Protein AF-A0AAV0QAF0-F1 (afdb_monomer)

Solvent-accessible surface area (backbone atoms only — not comparable to full-atom values): 6813 Å² total; per-residue (Å²): 110,66,69,59,43,48,51,73,47,52,40,48,51,54,52,48,62,71,43,44,72,63,44,72,66,45,90,88,65,64,83,89,82,85,90,83,57,84,79,72,39,59,94,66,47,85,51,64,67,62,31,51,58,73,64,36,70,91,78,55,46,71,67,62,50,52,51,53,53,52,48,51,52,49,52,53,52,54,59,66,43,47,42,62,53,52,63,76,69,53,60,95,88,50,91,76,91,60,50,70,56,98,71,38,86,37,77,128

Sequence (1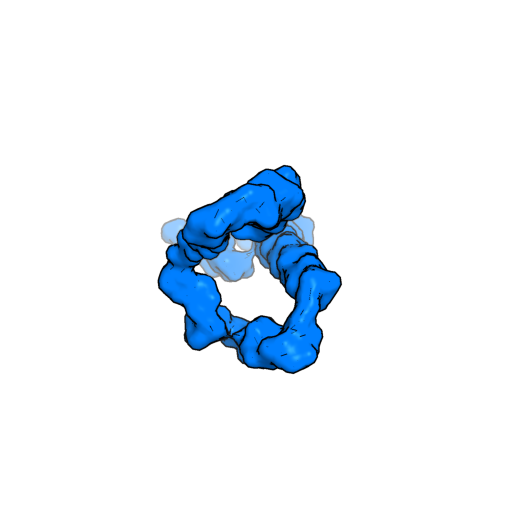08 aa):
AEECLNTNFYGVKSTTEALLPLLKLSTCGARIVNISSLRGELRRIPSDDVRNQLGDVETLNENKLDDMVKRFLQDCKEDGARGPVKCALLPDDGPSGCYFDQTQVAAF

Foldseek 3Di:
DVVCCVCQPVVLVVVCVVCVVVQVPDPPHHDDDRDDDPCPDLVNPPDPVVSVQVVPPVPDDDVSVVVVVVVVVVVVVCQVCVQVVLVVPDDPPDDDQWDADSNHTHHD

Radius of gyration: 20.96 Å; Cα contacts (8 Å, |Δi|>4): 44; chains: 1; bounding box: 46×29×61 Å

Mean predicted aligned error: 5.2 Å

Secondary structure (DSSP, 8-state):
-HHHHIIIIIIHHHHHHHHHHHHTT-TT---------GGGSGGG-S-HHHHHHHH-TTT--HHHHHHHHHH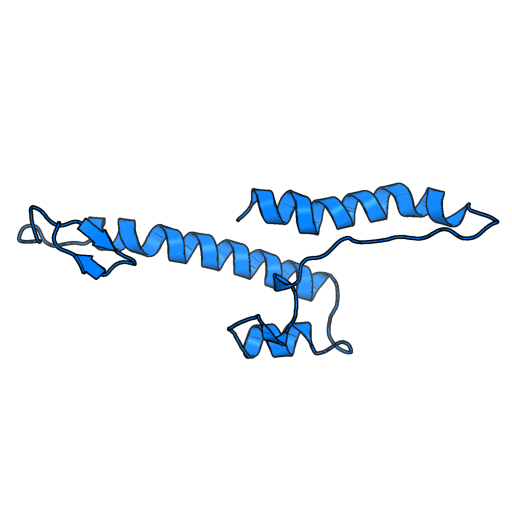HHHHHHHHHHHHHHHHHT--TT--SS-EEETTEEE--

pLDDT: mean 94.08, std 4.08, range [78.38, 98.69]

InterPro domains:
  IPR036291 NAD(P)-binding domain superfamily [SSF51735] (2-67)

Structure (mmCIF, N/CA/C/O backbone):
data_AF-A0AAV0QAF0-F1
#
_entry.id   AF-A0AAV0QAF0-F1
#
loop_
_atom_site.group_PDB
_atom_site.id
_atom_site.type_symbol
_atom_site.label_atom_id
_atom_site.label_alt_id
_atom_site.label_comp_id
_atom_site.label_asym_id
_atom_site.label_entity_id
_atom_site.label_seq_id
_atom_site.pdbx_PDB_ins_code
_atom_site.Cartn_x
_atom_site.Cartn_y
_atom_site.Cartn_z
_atom_site.occupancy
_atom_site.B_iso_or_equiv
_atom_site.auth_seq_id
_atom_site.auth_comp_id
_atom_site.auth_asym_id
_atom_site.auth_atom_id
_atom_site.pdbx_PDB_model_num
ATOM 1 N N . ALA A 1 1 ? 3.448 6.882 -6.708 1.00 91.69 1 ALA A N 1
ATOM 2 C CA . ALA A 1 1 ? 3.228 5.711 -5.829 1.00 91.69 1 ALA A CA 1
ATOM 3 C C . ALA A 1 1 ? 3.410 6.070 -4.355 1.00 91.69 1 ALA A C 1
ATOM 5 O O . ALA A 1 1 ? 2.558 5.711 -3.559 1.00 91.69 1 ALA A O 1
ATOM 6 N N . GLU A 1 2 ? 4.465 6.806 -4.001 1.00 95.31 2 GLU A N 1
ATOM 7 C CA . GLU A 1 2 ? 4.797 7.158 -2.611 1.00 95.31 2 GLU A CA 1
ATOM 8 C C . GLU A 1 2 ? 3.676 7.871 -1.844 1.00 95.31 2 GLU A C 1
ATOM 10 O O . GLU A 1 2 ? 3.220 7.360 -0.830 1.00 95.31 2 GLU A O 1
ATOM 15 N N . GLU A 1 3 ? 3.164 8.989 -2.364 1.00 96.88 3 GLU A N 1
ATOM 16 C CA . GLU A 1 3 ? 2.066 9.737 -1.729 1.00 96.88 3 GLU A CA 1
ATOM 17 C C . GLU A 1 3 ? 0.830 8.856 -1.477 1.00 96.88 3 GLU A C 1
ATOM 19 O O . GLU A 1 3 ? 0.276 8.840 -0.383 1.00 96.88 3 GLU A O 1
ATOM 24 N N . CYS A 1 4 ? 0.461 8.032 -2.464 1.00 96.06 4 CYS A N 1
ATOM 25 C CA . CYS A 1 4 ? -0.645 7.082 -2.358 1.00 96.06 4 CYS A CA 1
ATOM 26 C C . CYS A 1 4 ? -0.452 6.093 -1.195 1.00 96.06 4 CYS A C 1
ATOM 28 O O . CYS A 1 4 ? -1.393 5.846 -0.446 1.00 96.06 4 CYS A O 1
ATOM 30 N N .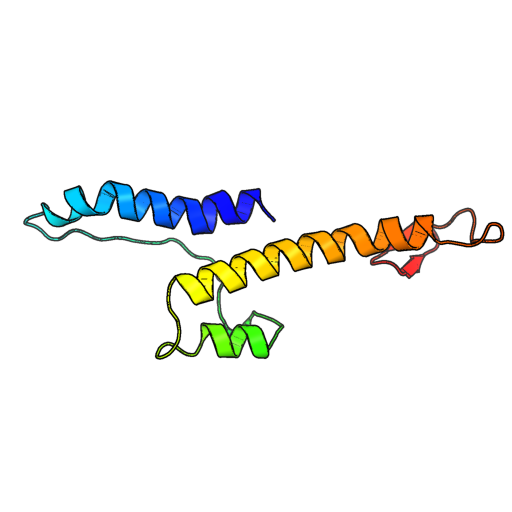 LEU A 1 5 ? 0.754 5.549 -1.008 1.00 96.44 5 LEU A N 1
ATOM 31 C CA . LEU A 1 5 ? 1.052 4.625 0.094 1.00 96.44 5 LEU A CA 1
ATOM 32 C C . LEU A 1 5 ? 1.098 5.343 1.446 1.00 96.44 5 LEU A C 1
ATOM 34 O O . LEU A 1 5 ? 0.573 4.825 2.433 1.00 96.44 5 LEU A O 1
ATOM 38 N N . ASN A 1 6 ? 1.671 6.547 1.482 1.00 97.44 6 ASN A N 1
ATOM 39 C CA . ASN A 1 6 ? 1.731 7.368 2.687 1.00 97.44 6 ASN A CA 1
ATOM 40 C C . A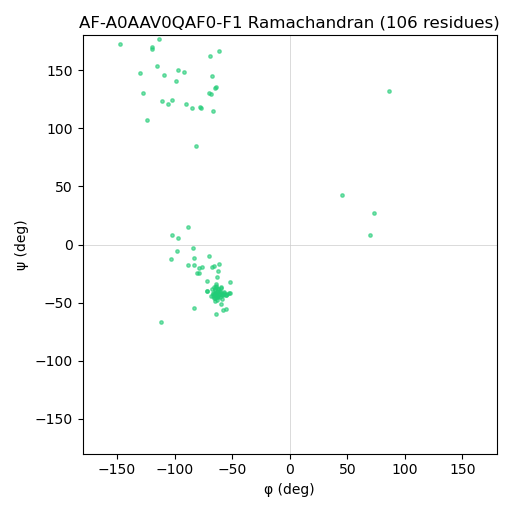SN A 1 6 ? 0.334 7.695 3.214 1.00 97.44 6 ASN A C 1
ATOM 42 O O . ASN A 1 6 ? 0.124 7.665 4.420 1.00 97.44 6 ASN A O 1
ATOM 46 N N . THR A 1 7 ? -0.638 7.939 2.335 1.00 97.12 7 THR A N 1
ATOM 47 C CA . THR A 1 7 ? -2.023 8.192 2.746 1.00 97.12 7 THR A CA 1
ATOM 48 C C . THR A 1 7 ? -2.801 6.901 2.997 1.00 97.12 7 THR A C 1
ATOM 50 O O . THR A 1 7 ? -3.364 6.720 4.076 1.00 97.12 7 THR A O 1
ATOM 53 N N . ASN A 1 8 ? -2.838 5.989 2.023 1.00 96.56 8 ASN A N 1
ATOM 54 C CA . ASN A 1 8 ? -3.787 4.870 2.029 1.00 96.56 8 ASN A CA 1
ATOM 55 C C . ASN A 1 8 ? -3.360 3.705 2.924 1.00 96.56 8 ASN A C 1
ATOM 57 O O . ASN A 1 8 ? -4.210 2.927 3.348 1.00 96.56 8 ASN A O 1
ATOM 61 N N . PHE A 1 9 ? -2.059 3.563 3.185 1.00 96.25 9 PHE A N 1
ATOM 62 C CA . PHE A 1 9 ? -1.520 2.475 3.991 1.00 96.25 9 PHE A CA 1
ATOM 63 C C . PHE A 1 9 ? -0.965 3.001 5.316 1.00 96.25 9 PHE A C 1
ATOM 65 O O . PHE A 1 9 ? -1.556 2.761 6.371 1.00 96.25 9 PHE A O 1
ATOM 72 N N . TYR A 1 10 ? 0.116 3.788 5.266 1.00 97.12 10 TYR A N 1
ATOM 73 C CA . TYR A 1 10 ? 0.764 4.293 6.479 1.00 97.12 10 TYR A CA 1
ATOM 74 C C . TYR A 1 10 ? -0.133 5.271 7.242 1.00 97.12 10 TYR A C 1
ATOM 76 O O . TYR A 1 10 ? -0.268 5.160 8.456 1.00 97.12 10 TYR A O 1
ATOM 84 N N . GLY A 1 11 ? -0.825 6.167 6.539 1.00 97.75 11 GLY A N 1
ATOM 85 C CA . GLY A 1 11 ? -1.744 7.132 7.138 1.00 97.75 11 GLY A CA 1
ATOM 86 C C . GLY A 1 11 ? -2.902 6.466 7.879 1.00 97.75 11 GLY A C 1
ATOM 87 O O . GLY A 1 11 ? -3.221 6.855 9.004 1.00 97.75 11 GLY A O 1
ATOM 88 N N . VAL A 1 12 ? -3.491 5.417 7.297 1.00 97.31 12 VAL A N 1
ATOM 89 C CA . VAL A 1 12 ? -4.542 4.617 7.948 1.00 97.31 12 VAL A CA 1
ATOM 90 C C . VAL A 1 12 ? -4.001 3.899 9.185 1.00 97.31 12 VAL A C 1
ATOM 92 O O . VAL A 1 12 ? -4.645 3.949 10.236 1.00 97.31 12 VAL A O 1
ATOM 95 N N . LYS A 1 13 ? -2.813 3.282 9.092 1.00 96.88 13 LYS A N 1
ATOM 96 C CA . LYS A 1 13 ? -2.147 2.626 10.227 1.00 96.88 13 LYS A CA 1
A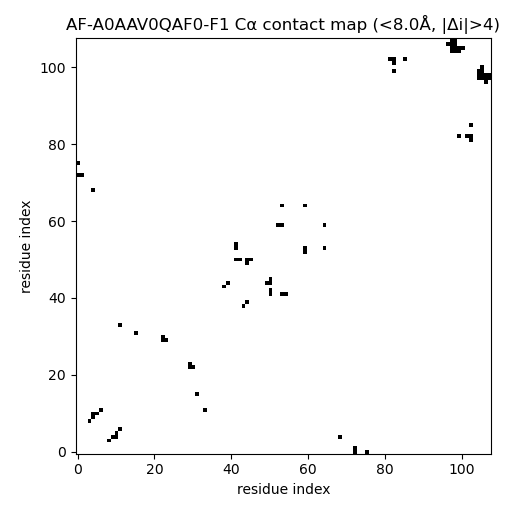TOM 97 C C . LYS A 1 13 ? -1.909 3.614 11.369 1.00 96.88 13 LYS A C 1
ATOM 99 O O . LYS A 1 13 ? -2.450 3.419 12.454 1.00 96.88 13 LYS A O 1
ATOM 104 N N . SER A 1 14 ? -1.212 4.718 11.106 1.00 98.19 14 SER A N 1
ATOM 105 C CA . SER A 1 14 ? -0.877 5.718 12.125 1.00 98.19 14 SER A CA 1
ATOM 106 C C . SER A 1 14 ? -2.115 6.372 12.741 1.00 98.19 14 SER A C 1
ATOM 108 O O . SER A 1 14 ? -2.158 6.591 13.949 1.00 98.19 14 SER A O 1
ATOM 110 N N . THR A 1 15 ? -3.154 6.642 11.943 1.00 98.31 15 THR A N 1
ATOM 111 C CA . THR A 1 15 ? -4.428 7.173 12.459 1.00 98.31 15 THR A CA 1
ATOM 112 C C . THR A 1 15 ? -5.107 6.161 13.378 1.00 98.31 15 THR A C 1
ATOM 114 O O . THR A 1 15 ? -5.593 6.518 14.451 1.00 98.31 15 THR A O 1
ATOM 117 N N . THR A 1 16 ? -5.116 4.887 12.982 1.00 98.06 16 THR A N 1
ATOM 118 C CA . THR A 1 16 ? -5.696 3.811 13.790 1.00 98.06 16 THR A CA 1
ATOM 119 C C . THR A 1 16 ? -4.942 3.653 15.105 1.00 98.06 16 THR A C 1
ATOM 121 O O . THR A 1 16 ? -5.571 3.630 16.158 1.00 98.06 16 THR A O 1
ATOM 124 N N . GLU A 1 17 ? -3.611 3.605 15.066 1.00 98.19 17 GLU A N 1
ATOM 125 C CA . GLU A 1 17 ? -2.754 3.490 16.251 1.00 98.19 17 GLU A CA 1
ATOM 126 C C . GLU A 1 17 ? -2.938 4.671 17.209 1.00 98.19 17 GLU A C 1
ATOM 128 O O . GLU A 1 17 ? -3.113 4.465 18.410 1.00 98.19 17 GLU A O 1
ATOM 133 N N . ALA A 1 18 ? -2.971 5.900 16.683 1.00 98.69 18 ALA A N 1
ATOM 134 C CA . ALA A 1 18 ? -3.147 7.109 17.483 1.00 98.69 18 ALA A CA 1
ATOM 135 C C . ALA A 1 18 ? -4.514 7.157 18.185 1.00 98.69 18 ALA A C 1
ATOM 137 O O . ALA A 1 18 ? -4.616 7.624 19.321 1.00 98.69 18 ALA A O 1
ATOM 138 N N . LEU A 1 19 ? -5.569 6.663 17.531 1.00 98.12 19 LEU A N 1
ATOM 139 C CA . LEU A 1 19 ? -6.927 6.665 18.080 1.00 98.12 19 LEU A CA 1
ATOM 140 C C . LEU A 1 19 ? -7.244 5.420 18.917 1.00 98.12 19 LEU A C 1
ATOM 142 O O . LEU A 1 19 ? -8.178 5.453 19.721 1.00 98.12 19 LEU A O 1
ATOM 146 N N . LEU A 1 20 ? -6.474 4.336 18.784 1.00 98.12 20 LEU A N 1
ATOM 147 C CA . LEU A 1 20 ? -6.736 3.055 19.444 1.00 98.12 20 LEU A CA 1
ATOM 148 C C . LEU A 1 20 ? -6.934 3.161 20.969 1.00 98.12 20 LEU A C 1
ATOM 150 O O . LEU A 1 20 ? -7.863 2.519 21.470 1.00 98.12 20 LEU A O 1
ATOM 154 N N . PRO A 1 21 ? -6.154 3.960 21.731 1.00 97.94 21 PRO A N 1
ATOM 155 C CA . PRO A 1 21 ? -6.389 4.124 23.165 1.00 97.94 21 PRO A CA 1
ATOM 156 C C . PRO A 1 21 ? -7.771 4.707 23.478 1.00 97.94 21 PRO A C 1
ATOM 158 O O . PRO A 1 21 ? -8.434 4.235 24.396 1.00 97.94 21 PRO A O 1
ATOM 161 N N . LEU A 1 22 ? -8.235 5.681 22.688 1.00 97.38 22 LEU A N 1
ATOM 162 C CA . LEU A 1 22 ? -9.550 6.304 22.861 1.00 97.38 22 LEU A CA 1
ATOM 163 C C . LEU A 1 22 ? -10.678 5.354 22.457 1.00 97.38 22 LEU A C 1
ATOM 165 O O . LEU A 1 22 ? -11.690 5.264 23.148 1.00 97.38 22 LEU A O 1
ATOM 169 N N . LEU A 1 23 ? -10.489 4.597 21.372 1.00 97.44 23 LEU A N 1
ATOM 170 C CA . LEU A 1 23 ? -11.463 3.602 20.918 1.00 97.44 23 LEU A CA 1
ATOM 171 C C . LEU A 1 23 ? -11.711 2.526 21.988 1.00 97.44 23 LEU A C 1
ATOM 173 O O . LEU A 1 23 ? -12.853 2.111 22.182 1.00 97.44 23 LEU A O 1
ATOM 177 N N . LYS A 1 24 ? -10.674 2.129 22.739 1.00 96.94 24 LYS A N 1
ATOM 178 C CA . LYS A 1 24 ? -10.784 1.174 23.857 1.00 96.94 24 LYS A CA 1
ATOM 179 C C . LYS A 1 24 ? -11.606 1.690 25.048 1.00 96.94 24 LYS A C 1
ATOM 181 O O . LYS A 1 24 ? -12.051 0.875 25.847 1.00 96.94 24 LYS A O 1
ATOM 186 N N . LEU A 1 25 ? -11.828 3.003 25.169 1.00 97.62 25 LEU A N 1
ATOM 187 C CA . LEU A 1 25 ? -12.652 3.596 26.234 1.00 97.62 25 LEU A CA 1
ATOM 188 C C . LEU A 1 25 ? -14.158 3.576 25.923 1.00 97.62 25 LEU A C 1
ATOM 190 O O . LEU A 1 25 ? -14.966 3.856 26.807 1.00 97.62 25 LEU A O 1
ATOM 194 N N . SER A 1 26 ? -14.556 3.272 24.683 1.00 97.12 26 SER A N 1
ATOM 195 C CA . SER A 1 26 ? -15.967 3.270 24.286 1.00 97.12 26 SER A CA 1
ATOM 196 C C . SER A 1 26 ? -16.751 2.160 24.993 1.00 97.12 26 SER A C 1
ATOM 198 O O . SER A 1 26 ? -16.552 0.975 24.729 1.00 97.12 26 SER A O 1
ATOM 200 N N . THR A 1 27 ? -17.704 2.539 25.845 1.00 95.81 27 THR A N 1
ATOM 201 C CA . THR A 1 27 ? -18.580 1.611 26.583 1.00 95.81 27 THR A CA 1
ATOM 202 C C . THR A 1 27 ? -19.690 1.005 25.722 1.00 95.81 27 THR A C 1
ATOM 204 O O . THR A 1 27 ? -20.232 -0.043 26.062 1.00 95.81 27 THR A O 1
ATOM 207 N N . CYS A 1 28 ? -20.004 1.628 24.584 1.00 93.25 28 CYS A N 1
ATOM 208 C CA . CYS A 1 28 ? -21.017 1.167 23.630 1.00 93.25 28 CYS A CA 1
ATOM 209 C C . CYS A 1 28 ? -20.417 0.365 22.457 1.00 93.25 28 CYS A C 1
ATOM 211 O O . CYS A 1 28 ? -21.131 0.024 21.513 1.00 93.25 28 CYS A O 1
ATOM 213 N N . GLY A 1 29 ? -19.108 0.089 22.501 1.00 93.56 29 GLY A N 1
ATOM 214 C CA . GLY A 1 29 ? -18.344 -0.518 21.413 1.00 93.56 29 GLY A CA 1
ATOM 215 C C . GLY A 1 29 ? -17.831 0.521 20.411 1.00 93.56 29 GLY A C 1
ATOM 216 O O . GLY A 1 29 ? -18.561 1.406 19.963 1.00 93.56 29 GLY A O 1
ATOM 217 N N . ALA A 1 30 ? -16.549 0.432 20.061 1.00 97.12 30 ALA A N 1
ATOM 218 C CA . ALA A 1 30 ? -15.940 1.216 18.989 1.00 97.12 30 ALA A CA 1
ATOM 219 C C . ALA A 1 30 ? -15.889 0.403 17.687 1.00 97.12 30 ALA A C 1
ATOM 221 O O . ALA A 1 30 ? -15.776 -0.821 17.713 1.00 97.12 30 ALA A O 1
ATOM 222 N N . ARG A 1 31 ? -15.963 1.083 16.538 1.00 97.50 31 ARG A N 1
ATOM 223 C CA . ARG A 1 31 ? -15.861 0.461 15.211 1.00 97.50 31 ARG A CA 1
ATOM 224 C C . ARG A 1 31 ? -14.801 1.170 14.383 1.00 97.50 31 ARG A C 1
ATOM 226 O O . ARG A 1 31 ? -14.837 2.390 14.265 1.00 97.50 31 ARG A O 1
ATOM 233 N N . ILE A 1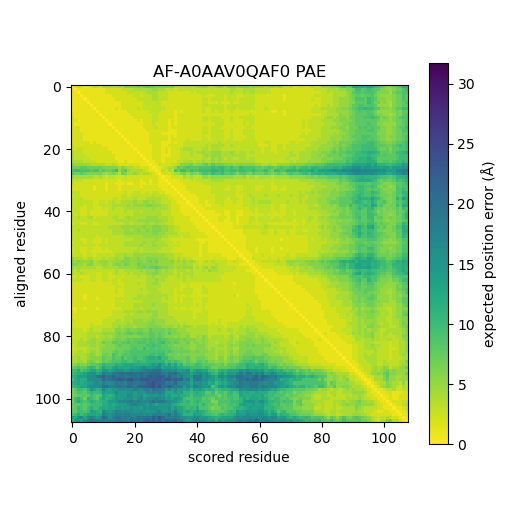 32 ? -13.905 0.389 13.789 1.00 97.81 32 ILE A N 1
ATOM 234 C CA . ILE A 1 32 ? -12.956 0.849 12.774 1.00 97.81 32 ILE A CA 1
ATOM 235 C C . ILE A 1 32 ? -13.503 0.390 11.424 1.00 97.81 32 ILE A C 1
ATOM 237 O O . ILE A 1 32 ? -13.790 -0.792 11.244 1.00 97.81 32 ILE A O 1
ATOM 241 N N . VAL A 1 33 ? -13.684 1.327 10.495 1.00 98.12 33 VAL A N 1
ATOM 242 C CA . VAL A 1 33 ? -14.173 1.045 9.142 1.00 98.12 33 VAL A CA 1
ATOM 243 C C . VAL A 1 33 ? -13.156 1.586 8.148 1.00 98.12 33 VAL A C 1
ATOM 245 O O . VAL A 1 33 ? -13.059 2.795 7.956 1.00 98.12 33 VAL A O 1
ATOM 248 N N . ASN A 1 34 ? -12.416 0.683 7.508 1.00 97.25 34 ASN A N 1
ATOM 249 C CA . ASN A 1 34 ? -11.490 1.033 6.436 1.00 97.25 34 ASN A CA 1
ATOM 250 C C . ASN A 1 34 ? -12.223 0.967 5.096 1.00 97.25 34 ASN A C 1
ATOM 252 O O . ASN A 1 34 ? -12.751 -0.078 4.714 1.00 97.25 34 ASN A O 1
ATOM 256 N N . ILE A 1 35 ? -12.253 2.088 4.379 1.00 97.12 35 ILE A N 1
ATOM 257 C CA . ILE A 1 35 ? -12.857 2.165 3.049 1.00 97.12 35 ILE A CA 1
ATOM 258 C C . ILE A 1 35 ? -11.813 1.709 2.032 1.00 97.12 35 ILE A C 1
ATOM 260 O O . ILE A 1 35 ? -10.762 2.326 1.893 1.00 97.12 35 ILE A O 1
ATOM 264 N N . SER A 1 36 ? -12.111 0.622 1.325 1.00 96.31 36 SER A N 1
ATOM 265 C CA . SER A 1 36 ? -11.235 0.049 0.300 1.00 96.31 36 SER A CA 1
ATOM 266 C C . SER A 1 36 ? -11.851 0.169 -1.099 1.00 96.31 36 SER A C 1
ATOM 268 O O . SER A 1 36 ? -12.972 0.646 -1.273 1.00 96.31 36 SER A O 1
ATOM 270 N N . SER A 1 37 ? -11.103 -0.262 -2.113 1.00 96.06 37 SER A N 1
ATOM 271 C CA . SER A 1 37 ? -11.500 -0.253 -3.521 1.00 96.06 37 SER A CA 1
ATOM 272 C C . SER A 1 37 ? -11.609 -1.669 -4.073 1.00 96.06 37 SER A C 1
ATOM 274 O O . SER A 1 37 ? -10.870 -2.567 -3.670 1.00 96.06 37 SER A O 1
ATOM 276 N N . LEU A 1 38 ? -12.447 -1.839 -5.100 1.00 96.62 38 LEU A N 1
ATOM 277 C CA . LEU A 1 38 ? -12.524 -3.060 -5.903 1.00 96.62 38 LEU A CA 1
ATOM 278 C C . LEU A 1 38 ? -11.145 -3.501 -6.427 1.00 96.62 38 LEU A C 1
ATOM 280 O O . LEU A 1 38 ? -10.889 -4.692 -6.553 1.00 96.62 38 LEU A O 1
ATOM 284 N N . ARG A 1 39 ? -10.230 -2.559 -6.708 1.00 93.94 39 ARG A N 1
ATOM 285 C CA . ARG A 1 39 ? -8.867 -2.876 -7.175 1.00 93.94 39 ARG A CA 1
ATOM 286 C C . ARG A 1 39 ? -7.968 -3.514 -6.105 1.00 93.94 39 ARG A C 1
ATOM 288 O O . ARG A 1 39 ? -6.903 -3.993 -6.468 1.00 93.94 39 ARG A O 1
ATOM 295 N N . GLY A 1 40 ? -8.384 -3.539 -4.837 1.00 93.31 40 GLY A N 1
ATOM 296 C CA . GLY A 1 40 ? -7.673 -4.210 -3.743 1.00 93.31 40 GLY A CA 1
ATOM 297 C C . GLY A 1 40 ? -7.970 -5.709 -3.620 1.00 93.31 40 GLY A C 1
ATOM 298 O O . GLY A 1 40 ? -7.391 -6.375 -2.769 1.00 93.31 40 GLY A O 1
ATOM 299 N N . GLU A 1 41 ? -8.870 -6.261 -4.439 1.00 96.69 41 GLU A N 1
ATOM 300 C CA . GLU A 1 41 ? -9.155 -7.698 -4.440 1.00 96.69 41 GLU A CA 1
ATOM 301 C C . GLU A 1 41 ? -7.936 -8.521 -4.892 1.00 96.69 41 GLU A C 1
ATOM 303 O O . GLU A 1 41 ? -7.368 -8.259 -5.953 1.00 96.69 41 GLU A O 1
ATOM 308 N N . LEU A 1 42 ? -7.618 -9.605 -4.172 1.00 96.50 42 LEU A N 1
ATOM 309 C CA . LEU A 1 42 ? -6.512 -10.515 -4.512 1.00 96.50 42 LEU A CA 1
ATOM 310 C C . LEU A 1 42 ? -6.568 -11.010 -5.968 1.00 96.50 42 LEU A C 1
ATOM 312 O O . LEU A 1 42 ? -5.556 -11.007 -6.665 1.00 96.50 42 LEU A O 1
ATOM 316 N N . ARG A 1 43 ? -7.761 -11.360 -6.475 1.00 96.75 43 ARG A N 1
ATOM 317 C CA . ARG A 1 43 ? -7.962 -11.825 -7.865 1.00 96.75 43 ARG A CA 1
ATOM 318 C C . ARG A 1 43 ? -7.575 -10.802 -8.941 1.00 96.75 43 ARG A C 1
ATOM 320 O O . ARG A 1 43 ? -7.463 -11.168 -10.103 1.00 96.75 43 ARG A O 1
ATOM 327 N N . ARG A 1 44 ? -7.437 -9.521 -8.580 1.00 96.56 44 ARG A N 1
ATOM 328 C CA . ARG A 1 44 ? -7.058 -8.434 -9.498 1.00 96.56 44 ARG A CA 1
ATOM 329 C C . ARG A 1 44 ? -5.573 -8.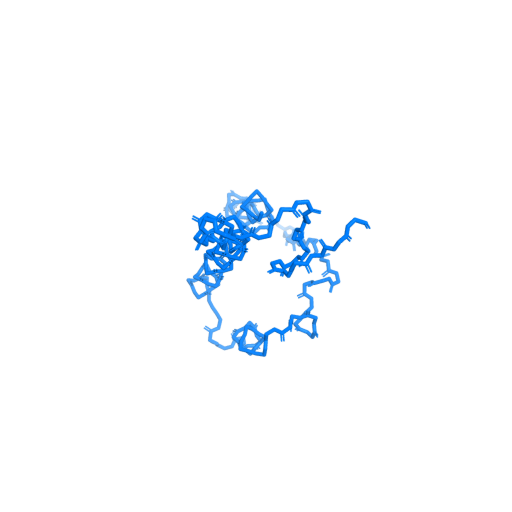091 -9.438 1.00 96.56 44 ARG A C 1
ATOM 331 O O . ARG A 1 44 ? -5.128 -7.274 -10.238 1.00 96.56 44 ARG A O 1
ATOM 338 N N . ILE A 1 45 ? -4.820 -8.698 -8.521 1.00 95.50 45 ILE A N 1
ATOM 339 C CA . ILE A 1 45 ? -3.366 -8.561 -8.445 1.00 95.50 45 ILE A CA 1
ATOM 340 C C . ILE A 1 45 ? -2.752 -9.445 -9.535 1.00 95.50 45 ILE A C 1
ATOM 342 O O . ILE A 1 45 ? -2.952 -10.658 -9.476 1.00 95.50 45 ILE A O 1
ATOM 346 N N . PRO A 1 46 ? -2.010 -8.893 -10.513 1.00 94.88 46 PRO A N 1
ATOM 347 C CA . PRO A 1 46 ? -1.467 -9.687 -11.618 1.00 94.88 46 PRO A CA 1
ATOM 348 C C . PRO A 1 46 ? -0.424 -10.723 -11.185 1.00 94.88 46 PRO A C 1
ATOM 350 O O . PRO A 1 46 ? -0.395 -11.817 -11.733 1.00 94.88 46 PRO A O 1
ATOM 353 N N . SER A 1 47 ? 0.414 -10.395 -10.196 1.00 96.25 47 SER A N 1
ATOM 354 C CA . SER A 1 47 ? 1.462 -11.296 -9.705 1.00 96.25 47 SER A CA 1
ATOM 355 C C . SER A 1 47 ? 0.879 -12.378 -8.795 1.00 96.25 47 SER A C 1
ATOM 357 O O . SER A 1 47 ? 0.346 -12.069 -7.727 1.00 96.25 47 SER A O 1
ATOM 359 N N . ASP A 1 48 ? 1.006 -13.643 -9.205 1.00 97.12 48 ASP A N 1
ATOM 360 C CA . ASP A 1 48 ? 0.579 -14.791 -8.398 1.00 97.12 48 ASP A CA 1
ATOM 361 C C . ASP A 1 48 ? 1.390 -14.910 -7.101 1.00 97.12 48 ASP A C 1
ATOM 363 O O . ASP A 1 48 ? 0.823 -15.233 -6.063 1.00 97.12 48 ASP A O 1
ATOM 367 N N . ASP A 1 49 ? 2.684 -14.576 -7.123 1.00 95.69 49 ASP A N 1
ATOM 368 C CA . ASP A 1 49 ? 3.531 -14.550 -5.923 1.00 95.69 49 ASP A CA 1
ATOM 369 C C . ASP A 1 49 ? 2.990 -13.558 -4.882 1.00 95.69 49 ASP A C 1
ATOM 371 O O . ASP A 1 49 ? 2.709 -13.931 -3.743 1.00 95.69 49 ASP A O 1
ATOM 375 N N . VAL A 1 50 ? 2.726 -12.314 -5.297 1.00 96.06 50 VAL A N 1
ATOM 376 C CA . VAL A 1 50 ? 2.147 -11.288 -4.413 1.00 96.06 50 VAL A CA 1
ATOM 377 C C . VAL A 1 50 ? 0.761 -11.712 -3.924 1.00 96.06 50 VAL A C 1
ATOM 379 O O . VAL A 1 50 ? 0.432 -11.536 -2.751 1.00 96.06 50 VAL A O 1
ATOM 382 N N . ARG A 1 51 ? -0.054 -12.311 -4.802 1.00 96.62 51 ARG A N 1
ATOM 383 C CA . ARG A 1 51 ? -1.388 -12.808 -4.446 1.00 96.62 51 ARG A CA 1
ATOM 384 C C . ARG A 1 51 ? -1.320 -13.906 -3.385 1.00 96.62 51 ARG A C 1
ATOM 386 O O . ARG A 1 51 ? -2.089 -13.859 -2.430 1.00 96.62 51 ARG A O 1
ATOM 393 N N . ASN A 1 52 ? -0.403 -14.856 -3.535 1.00 95.88 52 ASN A N 1
ATOM 394 C CA . ASN A 1 52 ? -0.209 -15.952 -2.590 1.00 95.88 52 ASN A CA 1
ATOM 395 C C . ASN A 1 52 ? 0.309 -15.433 -1.245 1.00 95.88 52 ASN A C 1
ATOM 397 O O . ASN A 1 52 ? -0.198 -15.830 -0.201 1.00 95.88 52 ASN A O 1
ATOM 401 N N . GLN A 1 53 ? 1.257 -14.492 -1.257 1.00 95.94 53 GLN A N 1
ATOM 402 C CA . GLN A 1 53 ? 1.796 -13.907 -0.029 1.00 95.94 53 GLN A CA 1
ATOM 403 C C . GLN A 1 53 ? 0.757 -13.111 0.771 1.00 95.94 53 GLN A C 1
ATOM 405 O O . GLN A 1 53 ? 0.767 -13.195 1.999 1.00 95.94 53 GLN A O 1
ATOM 410 N N . LEU A 1 54 ? -0.119 -12.355 0.097 1.00 95.94 54 LEU A N 1
ATOM 411 C CA . LEU A 1 54 ? -1.211 -11.603 0.730 1.00 95.94 54 LEU A CA 1
ATOM 412 C C . LEU A 1 54 ? -2.420 -12.479 1.095 1.00 95.94 54 LEU A C 1
ATOM 414 O O . LEU A 1 54 ? -3.197 -12.104 1.969 1.00 95.94 54 LEU A O 1
ATOM 418 N N . GLY A 1 55 ? -2.609 -13.610 0.410 1.00 95.94 55 GLY A N 1
ATOM 419 C CA . GLY A 1 55 ? -3.701 -14.554 0.663 1.00 95.94 55 GLY A CA 1
ATOM 420 C C . GLY A 1 55 ? -3.433 -15.538 1.803 1.00 95.94 55 GLY A C 1
ATOM 421 O O . GLY A 1 55 ? -4.374 -16.127 2.328 1.00 95.94 55 GLY A O 1
ATOM 422 N N . ASP A 1 56 ? -2.173 -15.708 2.196 1.00 96.12 56 ASP A N 1
ATOM 423 C CA . ASP A 1 56 ? -1.772 -16.569 3.307 1.00 96.12 56 ASP A CA 1
ATOM 424 C C . ASP A 1 56 ? -1.944 -15.857 4.659 1.00 96.12 56 ASP A C 1
ATOM 426 O O . ASP A 1 56 ? -1.018 -15.246 5.196 1.00 96.12 56 ASP A O 1
ATOM 430 N N . VAL A 1 57 ? -3.164 -15.928 5.197 1.00 93.62 57 VAL A N 1
ATOM 431 C CA . VAL A 1 57 ? -3.562 -15.265 6.451 1.00 93.62 57 VAL A CA 1
ATOM 432 C C . VAL A 1 57 ? -2.780 -15.783 7.664 1.00 93.62 57 VAL A C 1
ATOM 434 O O . VAL A 1 57 ? -2.563 -15.023 8.603 1.00 93.62 57 VAL A O 1
ATOM 437 N N . GLU A 1 58 ? -2.320 -17.035 7.641 1.00 95.94 58 GLU A N 1
ATOM 438 C CA . GLU A 1 58 ? -1.591 -17.645 8.761 1.00 95.94 58 GLU A CA 1
ATOM 439 C C . GLU A 1 58 ? -0.173 -17.073 8.903 1.00 95.94 58 GLU A C 1
ATOM 441 O O . GLU A 1 58 ? 0.352 -16.970 10.012 1.00 95.94 58 GLU A O 1
ATOM 446 N N . THR A 1 59 ? 0.463 -16.679 7.791 1.00 94.31 59 THR A N 1
ATOM 447 C CA . THR A 1 59 ? 1.838 -16.140 7.809 1.00 94.31 59 THR A CA 1
ATOM 448 C C . THR A 1 59 ? 1.916 -14.624 7.659 1.00 94.31 59 THR A C 1
ATOM 450 O O . THR A 1 59 ? 2.985 -14.036 7.869 1.00 94.31 59 THR A O 1
ATOM 453 N N . LEU A 1 60 ? 0.816 -13.968 7.282 1.00 94.88 60 LEU A N 1
ATOM 454 C CA . LEU A 1 60 ? 0.775 -12.525 7.082 1.00 94.88 60 LEU A CA 1
ATOM 455 C C . LEU A 1 60 ? 0.890 -11.777 8.417 1.00 94.88 60 LEU A C 1
ATOM 457 O O . LEU A 1 60 ? 0.173 -12.038 9.378 1.00 94.88 60 LEU A O 1
ATOM 461 N N . ASN A 1 61 ? 1.795 -10.803 8.466 1.00 95.75 61 ASN A N 1
ATOM 462 C CA . ASN A 1 61 ? 1.995 -9.925 9.614 1.00 95.75 61 ASN A CA 1
ATOM 463 C C . ASN A 1 61 ? 2.434 -8.532 9.146 1.00 95.75 61 ASN A C 1
ATOM 465 O O . ASN A 1 61 ? 2.721 -8.329 7.964 1.00 95.75 61 ASN A O 1
ATOM 469 N N . GLU A 1 62 ? 2.497 -7.579 10.078 1.00 93.69 62 GLU A N 1
ATOM 470 C CA . GLU A 1 62 ? 2.826 -6.183 9.768 1.00 93.69 62 GLU A CA 1
ATOM 471 C C . GLU A 1 62 ? 4.187 -6.018 9.087 1.00 93.69 62 GLU A C 1
ATOM 473 O O . GLU A 1 62 ? 4.273 -5.295 8.102 1.00 93.69 62 GLU A O 1
ATOM 478 N N . ASN A 1 63 ? 5.228 -6.720 9.545 1.00 95.38 63 ASN A N 1
ATOM 479 C CA . ASN A 1 63 ? 6.570 -6.595 8.969 1.00 95.38 63 ASN A CA 1
ATOM 480 C C . ASN A 1 63 ? 6.605 -7.101 7.523 1.00 95.38 63 ASN A C 1
ATOM 482 O O . ASN A 1 63 ? 7.116 -6.421 6.636 1.00 95.38 63 ASN A O 1
ATOM 486 N N . LYS A 1 64 ? 6.003 -8.270 7.268 1.00 96.12 64 LYS A N 1
ATOM 487 C CA . LYS A 1 64 ? 5.894 -8.837 5.916 1.00 96.12 64 LYS A CA 1
ATOM 488 C C . LYS A 1 64 ? 5.115 -7.898 4.991 1.00 96.12 64 LYS A C 1
ATOM 490 O O . LYS A 1 64 ? 5.497 -7.714 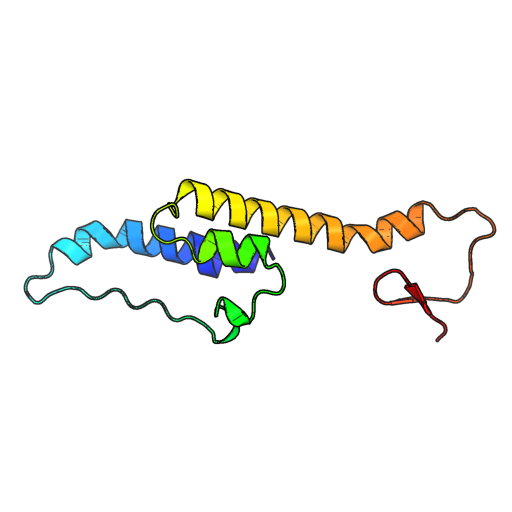3.839 1.00 96.12 64 LYS A O 1
ATOM 495 N N . LEU A 1 65 ? 4.034 -7.294 5.490 1.00 95.44 65 LEU A N 1
ATOM 496 C CA . LEU A 1 65 ? 3.228 -6.344 4.727 1.00 95.44 65 LEU A CA 1
ATOM 497 C C . LEU A 1 65 ? 3.997 -5.052 4.423 1.00 95.44 65 LEU A C 1
ATOM 499 O O . LEU A 1 65 ? 3.994 -4.605 3.277 1.00 95.44 65 LEU A O 1
ATOM 503 N N . ASP A 1 66 ? 4.712 -4.506 5.406 1.00 95.69 66 ASP A N 1
ATOM 504 C CA . ASP A 1 66 ? 5.580 -3.339 5.232 1.00 95.69 66 ASP A CA 1
ATOM 505 C C . ASP A 1 66 ? 6.679 -3.604 4.195 1.00 95.69 66 ASP A C 1
ATOM 507 O O . ASP A 1 66 ? 6.942 -2.754 3.343 1.00 95.69 66 ASP A O 1
ATOM 511 N N . ASP A 1 67 ? 7.303 -4.781 4.223 1.00 96.25 67 ASP A N 1
ATOM 512 C CA . ASP A 1 67 ? 8.344 -5.151 3.264 1.00 96.25 67 ASP A CA 1
ATOM 513 C C . ASP A 1 67 ? 7.788 -5.320 1.843 1.00 96.25 67 ASP A C 1
ATOM 515 O O . ASP A 1 67 ? 8.408 -4.858 0.882 1.00 96.25 67 ASP A O 1
ATOM 519 N N . MET A 1 68 ? 6.584 -5.885 1.692 1.00 96.06 68 MET A N 1
ATOM 520 C CA . MET A 1 68 ? 5.891 -5.937 0.399 1.00 96.06 68 MET A CA 1
ATOM 521 C C . MET A 1 68 ? 5.562 -4.536 -0.137 1.00 96.06 68 MET A C 1
ATOM 523 O O . MET A 1 68 ? 5.769 -4.268 -1.321 1.00 96.06 68 MET A O 1
ATOM 527 N N . VAL A 1 69 ? 5.093 -3.622 0.719 1.00 95.62 69 VAL A N 1
ATOM 528 C CA . VAL A 1 69 ? 4.795 -2.230 0.338 1.00 95.62 69 VAL A CA 1
ATOM 529 C C . VAL A 1 69 ? 6.067 -1.483 -0.080 1.00 95.62 69 VAL A C 1
ATOM 531 O O . VAL A 1 69 ? 6.068 -0.789 -1.101 1.00 95.62 69 VAL A O 1
ATOM 534 N N . LYS A 1 70 ? 7.173 -1.660 0.655 1.00 96.19 70 LYS A N 1
ATOM 535 C CA . LYS A 1 70 ? 8.484 -1.091 0.297 1.00 96.19 70 LYS A CA 1
ATOM 536 C C . LYS A 1 70 ? 8.988 -1.636 -1.035 1.00 96.19 70 LYS A C 1
ATOM 538 O O . LYS A 1 70 ? 9.431 -0.850 -1.872 1.00 96.19 70 LYS A O 1
ATOM 543 N N . ARG A 1 71 ? 8.885 -2.954 -1.254 1.00 96.38 71 ARG A N 1
ATOM 544 C CA . ARG A 1 71 ? 9.244 -3.584 -2.531 1.00 96.38 71 ARG A CA 1
ATOM 545 C C . ARG A 1 71 ? 8.416 -3.006 -3.676 1.00 96.38 71 ARG A C 1
ATOM 547 O O . ARG A 1 71 ? 8.993 -2.571 -4.659 1.00 96.38 71 ARG A O 1
ATOM 554 N N . PHE A 1 72 ? 7.099 -2.885 -3.519 1.00 95.62 72 PHE A N 1
ATOM 555 C CA . PHE A 1 72 ? 6.244 -2.274 -4.540 1.00 95.62 72 PHE A CA 1
ATOM 556 C C . PHE A 1 72 ? 6.666 -0.835 -4.889 1.00 95.62 72 PHE A C 1
ATOM 558 O O . PHE A 1 72 ? 6.675 -0.456 -6.062 1.00 95.62 72 PHE A O 1
ATOM 565 N N . LEU A 1 73 ? 7.033 -0.021 -3.891 1.00 96.12 73 LEU A N 1
ATOM 566 C CA . LEU A 1 73 ? 7.530 1.334 -4.140 1.00 96.12 73 LEU A CA 1
ATOM 567 C C . LEU A 1 73 ? 8.859 1.324 -4.908 1.00 96.12 73 LEU A C 1
ATOM 569 O O . LEU A 1 73 ? 9.058 2.173 -5.778 1.00 96.12 73 LEU A O 1
ATOM 573 N N . GLN A 1 74 ? 9.747 0.380 -4.595 1.00 96.31 74 GLN A N 1
ATOM 574 C CA . GLN A 1 74 ? 11.007 0.194 -5.307 1.00 96.31 74 GLN A CA 1
ATOM 575 C C . GLN A 1 74 ? 10.769 -0.235 -6.761 1.00 96.31 74 GLN A C 1
ATOM 577 O O . GLN A 1 74 ? 11.266 0.430 -7.667 1.00 96.31 74 GLN A O 1
ATOM 582 N N . ASP A 1 75 ? 9.922 -1.239 -6.992 1.00 95.19 75 ASP A N 1
ATOM 583 C CA . ASP A 1 75 ? 9.559 -1.715 -8.332 1.00 95.19 75 ASP A CA 1
ATOM 584 C C . ASP A 1 75 ? 8.965 -0.578 -9.181 1.00 95.19 75 ASP A C 1
ATOM 586 O O . ASP A 1 75 ? 9.308 -0.409 -10.349 1.00 95.19 75 ASP A O 1
ATOM 590 N N . CYS A 1 76 ? 8.120 0.271 -8.582 1.00 94.38 76 CYS A N 1
ATOM 591 C CA . CYS A 1 76 ? 7.569 1.453 -9.251 1.00 94.38 76 CYS A CA 1
ATOM 592 C C . CYS A 1 76 ? 8.651 2.465 -9.666 1.00 94.38 76 CYS A C 1
ATOM 594 O O . CYS A 1 76 ? 8.530 3.097 -10.717 1.00 94.38 76 CYS A O 1
ATOM 596 N N . LYS A 1 77 ? 9.682 2.664 -8.833 1.00 94.94 77 LYS A N 1
ATOM 597 C CA . LYS A 1 77 ? 10.804 3.566 -9.144 1.00 94.94 77 LYS A CA 1
ATOM 598 C C . LYS A 1 77 ? 11.650 3.003 -10.281 1.00 94.94 77 LYS A C 1
ATOM 600 O O . LYS A 1 77 ? 11.997 3.742 -11.199 1.00 94.94 77 LYS A O 1
ATOM 605 N N . GLU A 1 78 ? 11.946 1.710 -10.236 1.00 95.19 78 GLU A N 1
ATOM 606 C CA . GLU A 1 78 ? 12.727 1.019 -11.264 1.00 95.19 78 GLU A CA 1
ATOM 607 C C . GLU A 1 78 ? 11.999 0.990 -12.612 1.00 95.19 78 GLU A C 1
ATOM 609 O O . GLU A 1 78 ? 12.585 1.348 -13.636 1.00 95.19 78 GLU A O 1
ATOM 614 N N . ASP A 1 79 ? 10.708 0.650 -12.622 1.00 92.44 79 ASP A N 1
ATOM 615 C CA . ASP A 1 79 ? 9.902 0.620 -13.846 1.00 92.44 79 ASP A CA 1
ATOM 616 C C . ASP A 1 79 ? 9.772 2.019 -14.468 1.00 92.44 79 ASP A C 1
ATOM 618 O O . ASP A 1 79 ? 9.974 2.187 -15.673 1.00 92.44 79 ASP A O 1
ATOM 622 N N . GLY A 1 80 ? 9.555 3.048 -13.640 1.00 91.38 80 GLY A N 1
ATOM 623 C CA . GLY A 1 80 ? 9.521 4.442 -14.087 1.00 91.38 80 GLY A CA 1
ATOM 624 C C . GLY A 1 80 ? 10.859 4.940 -14.652 1.00 91.38 80 GLY A C 1
ATOM 625 O O . GLY A 1 80 ? 10.874 5.729 -15.598 1.00 91.38 80 GLY A O 1
ATOM 626 N N . ALA A 1 81 ? 11.988 4.460 -14.121 1.00 93.38 81 ALA A N 1
ATOM 627 C CA . ALA A 1 81 ? 13.323 4.814 -14.605 1.00 93.38 81 ALA A CA 1
ATOM 628 C C . ALA A 1 81 ? 13.727 4.061 -15.885 1.00 93.38 81 ALA A C 1
ATOM 630 O O . ALA A 1 81 ? 14.602 4.530 -16.617 1.00 93.38 81 ALA A O 1
ATOM 631 N N . ARG A 1 82 ? 13.088 2.922 -16.193 1.00 92.88 82 ARG A N 1
ATOM 632 C CA . ARG A 1 82 ? 13.483 2.038 -17.303 1.00 92.88 82 ARG A CA 1
ATOM 633 C C . ARG A 1 82 ? 13.536 2.755 -18.653 1.00 92.88 82 ARG A C 1
ATOM 635 O O . ARG A 1 82 ? 14.482 2.556 -19.410 1.00 92.88 82 ARG A O 1
ATOM 642 N N . GLY A 1 83 ? 12.542 3.591 -18.956 1.00 90.75 83 GLY A N 1
ATOM 643 C CA . GLY A 1 83 ? 12.486 4.361 -20.205 1.00 90.75 83 GLY A CA 1
ATOM 644 C C . GLY A 1 83 ? 13.625 5.378 -20.333 1.00 90.75 83 GLY A C 1
ATOM 645 O O . GLY A 1 83 ? 14.429 5.253 -21.256 1.00 90.75 83 GLY A O 1
ATOM 646 N N . PRO A 1 84 ? 13.745 6.346 -19.404 1.00 91.44 84 PRO A N 1
ATOM 647 C CA . PRO A 1 84 ? 14.834 7.322 -19.411 1.00 91.44 84 PRO A CA 1
ATOM 648 C C . PRO A 1 84 ? 16.231 6.693 -19.440 1.00 91.44 84 PRO A C 1
ATOM 650 O O . PRO A 1 84 ? 17.078 7.132 -20.215 1.00 91.44 84 PRO A O 1
ATOM 653 N N . VAL A 1 85 ? 16.460 5.635 -18.652 1.00 93.75 85 VAL A N 1
ATOM 654 C CA . VAL A 1 85 ? 17.742 4.913 -18.641 1.00 93.75 85 VAL A CA 1
ATOM 655 C C . VAL A 1 85 ? 18.020 4.281 -20.002 1.00 93.75 85 VAL A C 1
ATOM 657 O O . VAL A 1 85 ? 19.125 4.417 -20.516 1.00 93.75 85 VAL A O 1
ATOM 660 N N . LYS A 1 86 ? 17.023 3.648 -20.633 1.00 90.56 86 LYS A N 1
ATOM 661 C CA . LYS A 1 86 ? 17.178 3.090 -21.982 1.00 90.56 86 LYS A CA 1
ATOM 662 C C . LYS A 1 86 ? 17.564 4.166 -22.999 1.00 90.56 86 LYS A C 1
ATOM 664 O O . LYS A 1 86 ? 18.456 3.920 -23.799 1.00 90.56 86 LYS A O 1
ATOM 669 N N . CYS A 1 87 ? 16.938 5.343 -22.950 1.00 88.50 87 CYS A N 1
ATOM 670 C CA . CYS A 1 87 ? 17.264 6.455 -23.847 1.00 88.50 87 CYS A CA 1
ATOM 671 C C . CYS A 1 87 ? 18.684 6.994 -23.624 1.00 88.50 87 CYS A C 1
ATOM 673 O O . CYS A 1 87 ? 19.387 7.265 -24.590 1.00 88.50 87 CYS A O 1
ATOM 675 N N . ALA A 1 88 ? 19.116 7.126 -22.365 1.00 91.56 88 ALA A N 1
ATOM 676 C CA . ALA A 1 88 ? 20.450 7.622 -22.017 1.00 91.56 88 ALA A CA 1
ATOM 677 C C . ALA A 1 88 ? 21.589 6.670 -22.428 1.00 91.56 88 ALA A C 1
ATOM 679 O O . ALA A 1 88 ? 22.738 7.095 -22.502 1.00 91.56 88 ALA A O 1
ATOM 680 N N . LEU A 1 89 ? 21.277 5.393 -22.671 1.00 92.25 89 LEU A N 1
ATOM 681 C CA . LEU A 1 89 ? 22.228 4.352 -23.069 1.00 92.25 89 LEU A CA 1
ATOM 682 C C . LEU A 1 89 ? 22.179 4.025 -24.572 1.00 92.25 89 LEU A C 1
ATOM 684 O O . LEU A 1 89 ? 22.787 3.041 -24.998 1.00 92.25 89 LEU A O 1
ATOM 688 N N . LEU A 1 90 ? 21.437 4.795 -25.376 1.00 89.69 90 LEU A N 1
ATOM 689 C CA . LEU A 1 90 ? 21.430 4.620 -26.828 1.00 89.69 90 LEU A CA 1
ATOM 690 C C . LEU A 1 90 ? 22.794 5.002 -27.428 1.00 89.69 90 LEU A C 1
ATOM 692 O O . LEU A 1 90 ? 23.431 5.934 -26.938 1.00 89.69 90 LEU A O 1
ATOM 696 N N . PRO A 1 91 ? 23.240 4.307 -28.488 1.00 91.12 91 PRO A N 1
ATOM 697 C CA . PRO A 1 91 ? 24.429 4.708 -29.230 1.00 91.12 91 PRO A CA 1
ATOM 698 C C . PRO A 1 91 ? 24.179 6.007 -30.016 1.00 91.12 91 PRO A C 1
ATOM 700 O O . PRO A 1 91 ? 23.031 6.381 -30.269 1.00 91.12 91 PRO A O 1
ATOM 703 N N . ASP A 1 92 ? 25.255 6.682 -30.428 1.00 89.12 92 ASP A N 1
ATOM 704 C CA . ASP A 1 92 ? 25.194 7.974 -31.135 1.00 89.12 92 ASP A CA 1
ATOM 705 C C . ASP A 1 92 ? 24.465 7.901 -32.494 1.00 89.12 92 ASP A C 1
ATOM 707 O O . ASP A 1 92 ? 23.946 8.906 -32.975 1.00 89.12 92 ASP A O 1
ATOM 711 N N . ASP A 1 93 ? 24.391 6.716 -33.108 1.00 88.88 93 ASP A N 1
ATOM 712 C CA . ASP A 1 93 ? 23.628 6.428 -34.330 1.00 88.88 93 ASP A CA 1
ATOM 713 C C . ASP A 1 93 ? 22.164 6.018 -34.055 1.00 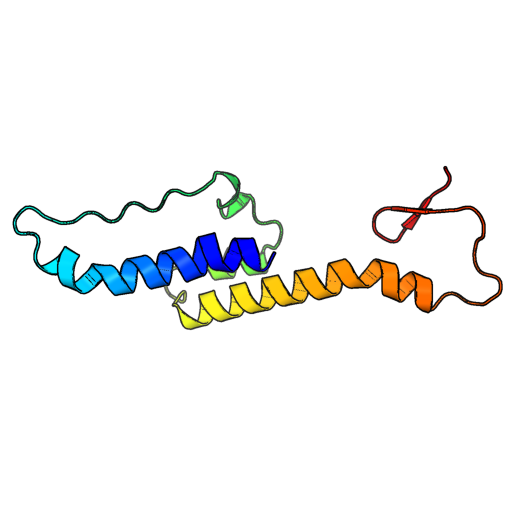88.88 93 ASP A C 1
ATOM 715 O O . ASP A 1 93 ? 21.477 5.483 -34.929 1.00 88.88 93 ASP A O 1
ATOM 719 N N . GLY A 1 94 ? 21.676 6.273 -32.837 1.00 82.50 94 GLY A N 1
ATOM 720 C CA . GLY A 1 94 ? 20.322 5.968 -32.390 1.00 82.50 94 GLY A CA 1
ATOM 721 C C . GLY A 1 94 ? 19.205 6.688 -33.169 1.00 82.50 94 GLY A C 1
ATOM 722 O O . GLY A 1 94 ? 19.440 7.630 -33.930 1.00 82.50 94 GLY A O 1
ATOM 723 N N . PRO A 1 95 ? 17.944 6.249 -32.993 1.00 84.12 95 PRO A N 1
ATOM 724 C CA . PRO A 1 95 ? 16.819 6.763 -33.765 1.00 84.12 95 PRO A CA 1
ATOM 725 C C . PRO A 1 95 ? 16.567 8.252 -33.486 1.00 84.12 95 PRO A C 1
ATOM 727 O O . PRO A 1 95 ? 16.525 8.690 -32.337 1.00 84.12 95 PRO A O 1
ATOM 730 N N . SER A 1 96 ? 16.343 9.024 -34.553 1.00 84.75 96 SER A N 1
ATOM 731 C CA . SER A 1 96 ? 15.911 10.423 -34.486 1.00 84.75 96 SER A CA 1
ATOM 732 C C . SER A 1 96 ? 14.460 10.559 -34.957 1.00 84.75 96 SER A C 1
ATOM 734 O O . SER A 1 96 ? 14.009 9.824 -35.835 1.00 84.75 96 SER A O 1
ATOM 736 N N . GLY A 1 97 ? 13.707 11.483 -34.351 1.00 85.88 97 GLY A N 1
ATOM 737 C CA . GLY A 1 97 ? 12.314 11.745 -34.735 1.00 85.88 97 GLY A CA 1
ATOM 738 C C . GLY A 1 97 ? 11.299 10.674 -34.310 1.00 85.88 97 GLY A C 1
ATOM 739 O O . GLY A 1 97 ? 10.266 10.543 -34.958 1.00 85.88 97 GLY A O 1
ATOM 740 N N . CYS A 1 98 ? 11.557 9.930 -33.231 1.00 86.88 98 CYS A N 1
ATOM 741 C CA . CYS A 1 98 ? 10.620 8.964 -32.643 1.00 86.88 98 CYS A CA 1
ATOM 742 C C . CYS A 1 98 ? 10.263 9.319 -31.191 1.00 86.88 98 CYS A C 1
ATOM 744 O O . CYS A 1 98 ? 10.944 10.123 -30.552 1.00 86.88 98 CYS A O 1
ATOM 746 N N . TYR A 1 99 ? 9.240 8.664 -30.640 1.00 86.38 99 TYR A N 1
ATOM 747 C CA . TYR A 1 99 ? 8.967 8.659 -29.201 1.00 86.38 99 TYR A CA 1
ATOM 748 C C . TYR A 1 99 ? 9.011 7.229 -28.651 1.00 86.38 99 TYR A C 1
ATOM 750 O O . TYR A 1 99 ? 9.106 6.263 -29.408 1.00 86.38 99 TYR A O 1
ATOM 758 N N . PHE A 1 100 ? 8.983 7.085 -27.326 1.00 86.88 100 PHE A N 1
ATOM 759 C CA . PHE A 1 100 ? 8.924 5.777 -26.677 1.00 86.88 100 PHE A CA 1
ATOM 760 C C . PHE A 1 100 ? 7.568 5.584 -25.998 1.00 86.88 100 PHE A C 1
ATOM 762 O O . PHE A 1 100 ? 7.210 6.372 -25.125 1.00 86.88 100 PHE A O 1
ATOM 769 N N . ASP A 1 101 ? 6.851 4.518 -26.355 1.00 88.50 101 ASP A N 1
ATOM 770 C CA . ASP A 1 101 ? 5.668 4.043 -25.633 1.00 88.50 101 ASP A CA 1
ATOM 771 C C . ASP A 1 101 ? 6.028 2.781 -24.855 1.00 88.50 101 ASP A C 1
ATOM 773 O O . ASP A 1 101 ? 6.513 1.808 -25.428 1.00 88.50 101 ASP A O 1
ATOM 777 N N . GLN A 1 102 ? 5.868 2.806 -23.532 1.00 85.50 102 GLN A N 1
ATOM 778 C CA . GLN A 1 102 ? 6.245 1.693 -22.650 1.00 85.50 102 GLN A CA 1
ATOM 779 C C . GLN A 1 102 ? 7.637 1.108 -22.960 1.00 85.50 102 GLN A C 1
ATOM 781 O O . GLN A 1 102 ? 7.841 -0.105 -22.954 1.00 85.50 102 GLN A O 1
ATOM 786 N N . THR A 1 103 ? 8.623 1.976 -23.214 1.00 87.44 103 THR A N 1
ATOM 787 C CA . THR A 1 103 ? 10.012 1.622 -23.580 1.00 87.44 103 THR A CA 1
ATOM 788 C C . THR A 1 103 ? 10.207 0.998 -24.971 1.00 87.44 103 THR A C 1
ATOM 790 O O . THR A 1 103 ? 11.323 0.588 -25.302 1.00 87.44 103 THR A O 1
ATOM 793 N N . GLN A 1 104 ? 9.176 0.971 -25.814 1.00 87.56 104 GLN A N 1
ATOM 794 C CA . GLN A 1 104 ? 9.238 0.578 -27.224 1.00 87.56 104 GLN A CA 1
ATOM 795 C C . GLN A 1 104 ? 9.298 1.810 -28.125 1.00 87.56 104 GLN A C 1
ATOM 797 O O . GLN A 1 104 ? 8.629 2.801 -27.851 1.00 87.56 104 GLN A O 1
ATOM 802 N N . VAL A 1 105 ? 10.106 1.757 -29.187 1.00 88.31 105 VAL A N 1
ATOM 803 C CA . VAL A 1 105 ? 10.182 2.844 -30.175 1.00 88.31 105 VAL A CA 1
ATOM 804 C C . VAL A 1 105 ? 8.861 2.907 -30.939 1.00 88.31 105 VAL A C 1
ATOM 806 O O . VAL A 1 105 ? 8.399 1.891 -31.457 1.00 88.31 105 VAL A O 1
ATOM 809 N N . ALA A 1 106 ? 8.285 4.099 -31.029 1.00 86.81 106 ALA A N 1
ATOM 810 C CA . ALA A 1 106 ? 7.067 4.387 -31.766 1.00 86.81 106 ALA A CA 1
ATOM 811 C C . ALA A 1 106 ? 7.270 5.606 -32.681 1.00 86.81 106 ALA A C 1
ATOM 813 O O . ALA A 1 106 ? 8.044 6.520 -32.376 1.00 86.81 106 ALA A O 1
ATOM 814 N N . ALA A 1 107 ? 6.585 5.596 -33.823 1.00 86.56 107 ALA A N 1
ATOM 815 C CA . ALA A 1 107 ? 6.522 6.725 -34.745 1.00 86.56 107 ALA A CA 1
ATOM 816 C C . ALA A 1 107 ? 5.308 7.602 -34.415 1.00 86.56 107 ALA A C 1
ATOM 818 O O . ALA A 1 107 ? 4.300 7.079 -33.939 1.00 86.56 107 ALA A O 1
ATOM 819 N N . PHE A 1 108 ? 5.436 8.908 -34.660 1.00 78.38 108 PHE A N 1
ATOM 820 C CA . PHE A 1 108 ? 4.365 9.895 -34.490 1.00 78.38 108 PHE A CA 1
ATOM 821 C C . PHE A 1 108 ? 3.156 9.641 -35.395 1.00 78.38 108 PHE A C 1
ATOM 823 O O . PHE A 1 108 ? 3.356 9.133 -36.523 1.00 78.38 108 PHE A O 1
#

Organism: NCBI:txid586396